Protein AF-A0A369RUA8-F1 (afdb_monomer_lite)

Secondary structure (DSSP, 8-state):
-HHHHHIIIIISSHHHHHHHHHHHHHHHHHHHHHHHHHHHHHHHTTSSGGGSHHHHHHHHHH-

Radius of gyration: 20.38 Å; chains: 1; bounding box: 51×20×42 Å

Foldseek 3Di:
DVVVVCCVQAVVDPVSVVVCVVVVVVVCVVCVVVVVVVVVCVVQPPNDPCNPVVNVVVVVVVD

pLDDT: mean 90.63, std 7.61, range [57.47, 97.81]

Sequence (63 aa):
MVLSGLYNAIFRRSSTFALAILVGAVFFERAFDVGTDTYFNKVNRGKLFEDIPAVAEKLAQDN

Structure (mmCIF, N/CA/C/O backbone):
data_AF-A0A369RUA8-F1
#
_entry.id   AF-A0A369RUA8-F1
#
loop_
_atom_site.group_PDB
_atom_site.id
_atom_site.type_symbol
_atom_site.label_atom_id
_atom_site.label_alt_id
_atom_site.label_comp_id
_atom_site.label_asym_id
_atom_site.label_entity_id
_atom_site.label_seq_id
_atom_site.pdbx_PDB_ins_code
_atom_site.Cartn_x
_atom_site.Cartn_y
_atom_site.Cartn_z
_atom_site.occupancy
_atom_site.B_iso_or_equiv
_atom_site.auth_seq_id
_atom_site.auth_comp_id
_atom_site.auth_asym_id
_atom_site.auth_atom_id
_atom_site.pdbx_PDB_model_num
ATOM 1 N N . MET A 1 1 ? 22.479 -13.658 -7.070 1.00 68.50 1 MET A N 1
ATOM 2 C CA . MET A 1 1 ? 21.654 -14.354 -8.087 1.00 68.50 1 MET A CA 1
ATOM 3 C C . MET A 1 1 ? 20.269 -13.720 -8.245 1.00 68.50 1 MET A C 1
ATOM 5 O O . MET A 1 1 ? 19.966 -13.284 -9.345 1.00 68.50 1 MET A O 1
ATOM 9 N N . VAL A 1 2 ? 19.469 -13.574 -7.178 1.00 78.94 2 VAL A N 1
ATOM 10 C CA . VAL A 1 2 ? 18.090 -13.028 -7.254 1.00 78.94 2 VAL A CA 1
ATOM 11 C C . VAL A 1 2 ? 18.032 -11.550 -7.683 1.00 78.94 2 VAL A C 1
ATOM 13 O O . VAL A 1 2 ? 17.335 -11.218 -8.637 1.00 78.94 2 VAL A O 1
ATOM 16 N N . LEU A 1 3 ? 18.823 -10.672 -7.052 1.00 84.00 3 LEU A N 1
ATOM 17 C CA . LEU A 1 3 ? 18.855 -9.233 -7.377 1.00 84.00 3 LEU A CA 1
ATOM 18 C C . LEU A 1 3 ? 19.281 -8.960 -8.833 1.00 84.00 3 LEU A C 1
ATOM 20 O O . LEU A 1 3 ? 18.697 -8.122 -9.516 1.00 84.00 3 LEU A O 1
ATOM 24 N N . SER A 1 4 ? 20.264 -9.714 -9.334 1.00 82.56 4 SER A N 1
ATOM 25 C CA . SER A 1 4 ? 20.757 -9.608 -10.715 1.00 82.56 4 SER A CA 1
ATOM 26 C C . SER A 1 4 ? 19.715 -10.065 -11.746 1.00 82.56 4 SER A C 1
ATOM 28 O O . SER A 1 4 ? 19.620 -9.483 -12.826 1.00 82.56 4 SER A O 1
ATOM 30 N N . GLY A 1 5 ? 18.917 -11.087 -11.413 1.00 82.81 5 GLY A N 1
ATOM 31 C CA . GLY A 1 5 ? 17.809 -11.558 -12.248 1.00 82.81 5 GLY A CA 1
ATOM 32 C C . GLY A 1 5 ? 16.678 -10.534 -12.340 1.00 82.81 5 GLY A C 1
ATOM 33 O O . GLY A 1 5 ? 16.213 -10.232 -13.436 1.00 82.81 5 GLY A O 1
ATOM 34 N N . LEU A 1 6 ? 16.307 -9.928 -11.209 1.00 83.69 6 LEU A N 1
ATOM 35 C CA . LEU A 1 6 ? 15.279 -8.888 -11.152 1.00 83.69 6 LEU A CA 1
ATOM 36 C C . LEU A 1 6 ? 15.671 -7.639 -11.957 1.00 83.69 6 LEU A C 1
ATOM 38 O O . LEU A 1 6 ? 14.859 -7.106 -12.714 1.00 83.69 6 LEU A O 1
ATOM 42 N N . TYR A 1 7 ? 16.930 -7.201 -11.844 1.00 83.75 7 TYR A N 1
ATOM 43 C CA . TYR A 1 7 ? 17.439 -6.068 -12.616 1.00 83.75 7 TYR A CA 1
ATOM 44 C C . TYR A 1 7 ? 17.339 -6.316 -14.126 1.00 83.75 7 TYR A C 1
ATOM 46 O O . TYR A 1 7 ? 16.800 -5.487 -14.854 1.00 83.75 7 TYR A O 1
ATOM 54 N N . ASN A 1 8 ? 17.789 -7.483 -14.595 1.00 82.81 8 ASN A N 1
ATOM 55 C CA . ASN A 1 8 ? 17.696 -7.844 -16.010 1.00 82.81 8 ASN A CA 1
ATOM 56 C C . ASN A 1 8 ? 16.249 -7.974 -16.509 1.00 82.81 8 ASN A C 1
ATOM 58 O O . ASN A 1 8 ? 15.989 -7.634 -17.662 1.00 82.81 8 ASN A O 1
ATOM 62 N N . ALA A 1 9 ? 15.334 -8.462 -15.668 1.00 82.00 9 ALA A N 1
ATOM 63 C CA . ALA A 1 9 ? 13.946 -8.710 -16.044 1.00 82.00 9 ALA A CA 1
ATOM 64 C C . ALA A 1 9 ? 13.090 -7.435 -16.084 1.00 82.00 9 ALA A C 1
ATOM 66 O O . ALA A 1 9 ? 12.268 -7.284 -16.983 1.00 82.00 9 ALA A O 1
ATOM 67 N N . ILE A 1 10 ? 13.275 -6.526 -15.122 1.00 82.69 10 ILE A N 1
ATOM 68 C CA . ILE A 1 10 ? 12.361 -5.393 -14.914 1.00 82.69 10 ILE A CA 1
ATOM 69 C C . ILE A 1 10 ? 13.060 -4.048 -15.125 1.00 82.69 10 ILE A C 1
ATOM 71 O O . ILE A 1 10 ? 12.548 -3.198 -15.851 1.00 82.69 10 ILE A O 1
ATOM 75 N N . PHE A 1 11 ? 14.245 -3.859 -14.541 1.00 85.44 11 PHE A N 1
ATOM 76 C CA . PHE A 1 11 ? 14.895 -2.546 -14.441 1.00 85.44 11 PHE A CA 1
ATOM 77 C C . PHE A 1 11 ? 15.859 -2.215 -15.594 1.00 85.44 11 PHE A C 1
ATOM 79 O O . PHE A 1 11 ? 16.266 -1.066 -15.739 1.00 85.44 11 PHE A O 1
ATOM 86 N N . ARG A 1 12 ? 16.234 -3.190 -16.433 1.00 87.38 12 ARG A N 1
ATOM 87 C CA . ARG A 1 12 ? 17.239 -3.006 -17.497 1.00 87.38 12 ARG A CA 1
ATOM 88 C C . ARG A 1 12 ? 16.736 -2.224 -18.713 1.00 87.38 12 ARG A C 1
ATOM 90 O O . ARG A 1 12 ? 17.544 -1.596 -19.392 1.00 87.38 12 ARG A O 1
ATOM 97 N N . ARG A 1 13 ? 15.443 -2.295 -19.044 1.00 89.19 13 ARG A N 1
ATOM 98 C CA . ARG A 1 13 ? 14.855 -1.578 -20.190 1.00 89.19 13 ARG A CA 1
ATOM 99 C C . ARG A 1 13 ? 13.812 -0.582 -19.696 1.00 89.19 13 ARG A C 1
ATOM 101 O O . ARG A 1 13 ? 12.907 -0.960 -18.961 1.00 89.19 13 ARG A O 1
ATOM 108 N N . SER A 1 14 ? 13.889 0.667 -20.156 1.00 90.12 14 SER A N 1
ATOM 109 C CA . SER A 1 14 ? 12.979 1.734 -19.710 1.00 90.12 14 SER A CA 1
ATOM 110 C C . SER A 1 14 ? 11.504 1.397 -19.958 1.00 90.12 14 SER A C 1
ATOM 112 O O . SER A 1 14 ? 10.661 1.685 -19.117 1.00 90.12 14 SER A O 1
ATOM 114 N N . SER A 1 15 ? 11.187 0.724 -21.068 1.00 91.12 15 SER A N 1
ATOM 115 C CA . SER A 1 15 ? 9.815 0.325 -21.408 1.00 91.12 15 SER A CA 1
ATOM 116 C C . SER A 1 15 ? 9.253 -0.751 -20.467 1.00 91.12 15 SER A C 1
ATOM 118 O O . SER A 1 15 ? 8.106 -0.652 -20.042 1.00 91.12 15 SER A O 1
ATOM 120 N N . THR A 1 16 ? 10.048 -1.770 -20.109 1.00 90.38 16 THR A N 1
ATOM 121 C CA . THR A 1 16 ? 9.619 -2.822 -19.163 1.00 90.38 16 THR A CA 1
ATOM 122 C C . THR A 1 16 ? 9.545 -2.288 -17.741 1.00 90.38 16 THR A C 1
ATOM 124 O O . THR A 1 16 ? 8.669 -2.684 -16.979 1.00 90.38 16 THR A O 1
ATOM 127 N N . PHE A 1 17 ? 10.429 -1.350 -17.406 1.00 92.50 17 PHE A N 1
ATOM 128 C CA . PHE A 1 17 ? 10.412 -0.652 -16.132 1.00 92.50 17 PHE A CA 1
ATOM 129 C C . PHE A 1 17 ? 9.146 0.198 -15.974 1.00 92.50 17 PHE A C 1
ATOM 131 O O . PHE A 1 17 ? 8.457 0.080 -14.965 1.00 92.50 17 PHE A O 1
ATOM 138 N N . ALA A 1 18 ? 8.786 0.984 -16.994 1.00 95.25 18 ALA A N 1
ATOM 139 C CA . ALA A 1 18 ? 7.551 1.766 -16.995 1.00 95.25 18 ALA A CA 1
ATOM 140 C C . ALA A 1 18 ? 6.308 0.873 -16.848 1.00 95.25 18 ALA A C 1
ATOM 142 O O . ALA A 1 18 ? 5.447 1.157 -16.020 1.00 95.25 18 ALA A O 1
ATOM 143 N N . LEU A 1 19 ? 6.243 -0.245 -17.583 1.00 95.00 19 LEU A N 1
ATOM 144 C CA . LEU A 1 19 ? 5.156 -1.218 -17.445 1.00 95.00 19 LEU A CA 1
ATOM 145 C C . LEU A 1 19 ? 5.066 -1.773 -16.015 1.00 95.00 19 LEU A C 1
ATOM 147 O O . LEU A 1 19 ? 3.977 -1.851 -15.454 1.00 95.00 19 LEU A O 1
ATOM 151 N N . ALA A 1 20 ? 6.200 -2.133 -15.414 1.00 94.50 20 ALA A N 1
ATOM 152 C CA . ALA A 1 20 ? 6.235 -2.654 -14.053 1.00 94.50 20 ALA A CA 1
ATOM 153 C C . ALA A 1 20 ? 5.793 -1.619 -13.011 1.00 94.50 20 ALA A C 1
ATOM 155 O O . ALA A 1 20 ? 5.118 -1.993 -12.057 1.00 94.50 20 ALA A O 1
ATOM 156 N N . ILE A 1 21 ? 6.116 -0.335 -13.202 1.00 95.31 21 ILE A N 1
ATOM 157 C CA . ILE A 1 21 ? 5.599 0.744 -12.349 1.00 95.31 21 ILE A CA 1
ATOM 158 C C . ILE A 1 21 ? 4.083 0.855 -12.488 1.00 95.31 21 ILE A C 1
ATOM 160 O O . ILE A 1 21 ? 3.402 0.901 -11.474 1.00 95.31 21 ILE A O 1
ATOM 164 N N . LEU A 1 22 ? 3.549 0.884 -13.712 1.00 96.94 22 LEU A N 1
ATOM 165 C CA . LEU A 1 22 ? 2.106 1.032 -13.935 1.00 96.94 22 LEU A CA 1
ATOM 166 C C . LEU A 1 22 ? 1.320 -0.123 -13.313 1.00 96.94 22 LEU A C 1
ATOM 168 O O . LEU A 1 22 ? 0.366 0.098 -12.573 1.00 96.94 22 LEU A O 1
ATOM 172 N N . VAL A 1 23 ? 1.757 -1.357 -13.569 1.00 96.62 23 VAL A N 1
ATOM 173 C CA . VAL A 1 23 ? 1.151 -2.549 -12.969 1.00 96.62 23 VAL A CA 1
ATOM 174 C C . VAL A 1 23 ? 1.309 -2.506 -11.450 1.00 96.62 23 VAL A C 1
AT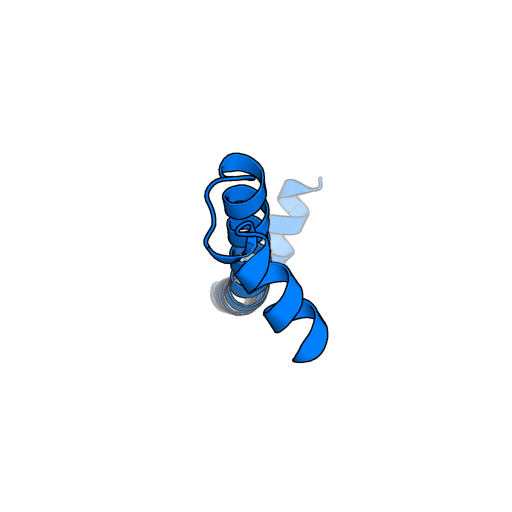OM 176 O O . VAL A 1 23 ? 0.333 -2.672 -10.724 1.00 96.62 23 VAL A O 1
ATOM 179 N N . GLY A 1 24 ? 2.520 -2.228 -10.966 1.00 96.75 24 GLY A N 1
ATOM 180 C CA . GLY A 1 24 ? 2.812 -2.121 -9.543 1.00 96.75 24 GLY A CA 1
ATOM 181 C C . GLY A 1 24 ? 1.933 -1.090 -8.842 1.00 96.75 24 GLY A C 1
ATOM 182 O O . GLY A 1 24 ? 1.424 -1.386 -7.771 1.00 96.75 24 GLY A O 1
ATOM 183 N N . ALA A 1 25 ? 1.694 0.067 -9.458 1.00 97.31 25 ALA A N 1
ATOM 184 C CA . ALA A 1 25 ? 0.861 1.130 -8.912 1.00 97.31 25 ALA A CA 1
ATOM 185 C C . ALA A 1 25 ? -0.597 0.690 -8.733 1.00 97.31 25 ALA A C 1
ATOM 187 O O . ALA A 1 25 ? -1.142 0.892 -7.657 1.00 97.31 25 ALA A O 1
ATOM 188 N N . VAL A 1 26 ? -1.197 0.023 -9.726 1.00 97.19 26 VAL A N 1
ATOM 189 C CA . VAL A 1 26 ? -2.592 -0.454 -9.635 1.00 97.19 26 VAL A CA 1
ATOM 190 C C . VAL A 1 26 ? -2.762 -1.480 -8.512 1.00 97.19 26 VAL A C 1
ATOM 192 O O . VAL A 1 26 ? -3.706 -1.414 -7.727 1.00 97.19 26 VAL A O 1
ATOM 195 N N . PHE A 1 27 ? -1.836 -2.435 -8.402 1.00 97.62 27 PHE A N 1
ATOM 196 C CA . PHE A 1 27 ? -1.891 -3.422 -7.321 1.00 97.62 27 PHE A CA 1
ATOM 197 C C . PHE A 1 27 ? -1.571 -2.804 -5.958 1.00 97.62 27 PHE A C 1
ATOM 199 O O . PHE A 1 27 ? -2.197 -3.162 -4.958 1.00 97.62 27 PHE A O 1
ATOM 206 N N . PHE A 1 28 ? -0.611 -1.880 -5.916 1.00 97.25 28 PHE A N 1
ATOM 207 C CA . PHE A 1 28 ? -0.234 -1.176 -4.700 1.00 97.25 28 PHE A CA 1
ATOM 208 C C . PHE A 1 28 ? -1.383 -0.320 -4.181 1.00 97.25 28 PHE A C 1
ATOM 210 O O . PHE A 1 28 ? -1.660 -0.398 -2.996 1.00 97.25 28 PHE A O 1
ATOM 217 N N . GLU A 1 29 ? -2.081 0.422 -5.043 1.00 96.69 29 GLU A N 1
ATOM 218 C CA . GLU A 1 29 ? -3.246 1.231 -4.676 1.00 96.69 29 GLU A CA 1
ATOM 219 C C . GLU A 1 29 ? -4.261 0.394 -3.897 1.00 96.69 29 GLU A C 1
ATOM 221 O O . GLU A 1 29 ? -4.561 0.706 -2.747 1.00 96.69 29 GLU A O 1
ATOM 226 N N . ARG A 1 30 ? -4.710 -0.736 -4.460 1.00 96.81 30 ARG A N 1
ATOM 227 C CA . ARG A 1 30 ? -5.730 -1.564 -3.807 1.00 96.81 30 ARG A CA 1
ATOM 228 C C . ARG A 1 30 ? -5.244 -2.212 -2.512 1.00 96.81 30 ARG A C 1
ATOM 230 O O . ARG A 1 30 ? -6.004 -2.312 -1.551 1.00 96.81 30 ARG A O 1
ATOM 237 N N . ALA A 1 31 ? -4.003 -2.694 -2.493 1.00 97.19 31 ALA A N 1
ATOM 238 C CA . ALA A 1 31 ? -3.433 -3.327 -1.309 1.00 97.19 31 ALA A CA 1
ATOM 239 C C . ALA A 1 31 ? -3.181 -2.313 -0.186 1.00 97.19 31 ALA A C 1
ATOM 241 O O . ALA A 1 31 ? -3.403 -2.621 0.985 1.00 97.19 31 ALA A O 1
ATOM 242 N N . PHE A 1 32 ? -2.717 -1.117 -0.546 1.00 97.06 32 PHE A N 1
ATOM 243 C CA . PHE A 1 32 ? -2.417 -0.054 0.394 1.00 97.06 32 PHE A CA 1
ATOM 244 C C . PHE A 1 32 ? -3.697 0.503 1.001 1.00 97.06 32 PHE A C 1
ATOM 246 O O . PHE A 1 32 ? -3.766 0.544 2.216 1.00 97.06 32 PHE A O 1
ATOM 253 N N . ASP A 1 33 ? -4.713 0.805 0.191 1.00 96.81 33 ASP A N 1
ATOM 254 C CA . ASP A 1 33 ? -6.037 1.275 0.623 1.00 96.81 33 ASP A CA 1
ATOM 255 C C . ASP A 1 33 ? -6.650 0.361 1.703 1.00 96.81 33 ASP A C 1
ATOM 257 O O . AS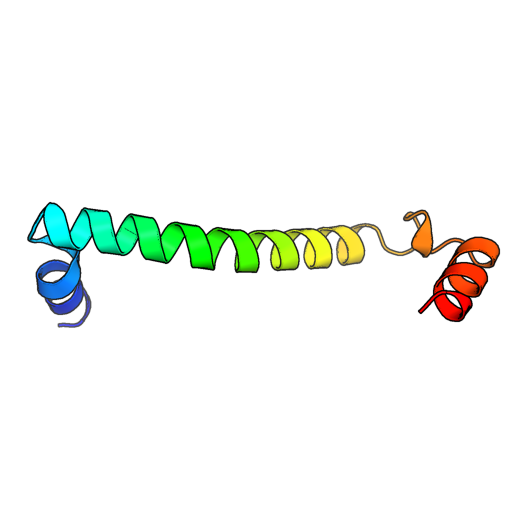P A 1 33 ? -6.819 0.752 2.860 1.00 96.81 33 ASP A O 1
ATOM 261 N N . VAL A 1 34 ? -6.823 -0.927 1.382 1.00 96.94 34 VAL A N 1
ATOM 262 C CA . VAL A 1 34 ? -7.352 -1.924 2.331 1.00 96.94 34 VAL A CA 1
ATOM 263 C C . VAL A 1 34 ? -6.439 -2.085 3.550 1.00 96.94 34 VAL A C 1
ATOM 265 O O . VAL A 1 34 ? -6.909 -2.254 4.680 1.00 96.94 34 VAL A O 1
ATOM 268 N N . GLY A 1 35 ? -5.123 -2.058 3.334 1.00 97.44 35 GLY A N 1
ATOM 269 C CA . GLY A 1 35 ? -4.132 -2.185 4.395 1.00 97.44 35 GLY A CA 1
ATOM 270 C C . GLY A 1 35 ? -4.197 -1.027 5.387 1.00 97.44 35 GLY A C 1
ATOM 271 O O . GLY A 1 35 ? -4.191 -1.259 6.598 1.00 97.44 35 GLY A O 1
ATOM 272 N N . THR A 1 36 ? -4.289 0.206 4.890 1.00 97.50 36 THR A N 1
ATOM 273 C CA . THR A 1 36 ? -4.368 1.409 5.713 1.00 97.50 36 THR A CA 1
ATOM 274 C C . THR A 1 36 ? -5.692 1.512 6.436 1.00 97.50 36 THR A C 1
ATOM 276 O O . THR A 1 36 ? -5.663 1.803 7.627 1.00 97.50 36 THR A O 1
ATOM 279 N N . ASP A 1 37 ? -6.812 1.186 5.792 1.00 96.69 37 ASP A N 1
ATOM 280 C CA . ASP A 1 37 ? -8.125 1.173 6.446 1.00 96.69 37 ASP A CA 1
ATOM 281 C C . ASP A 1 37 ? -8.158 0.149 7.579 1.00 96.69 37 ASP A C 1
ATOM 283 O O . ASP A 1 37 ? -8.505 0.459 8.718 1.00 96.69 37 ASP A O 1
ATOM 287 N N . THR A 1 38 ? -7.681 -1.069 7.314 1.00 96.12 38 THR A N 1
ATOM 288 C CA . THR A 1 38 ? -7.612 -2.120 8.338 1.00 96.12 38 THR A CA 1
ATOM 289 C C . THR A 1 38 ? -6.718 -1.699 9.503 1.00 96.12 38 THR A C 1
ATOM 291 O O . THR A 1 38 ? -7.047 -1.925 10.672 1.00 96.12 38 THR A O 1
ATOM 294 N N . TYR A 1 39 ? -5.569 -1.094 9.199 1.00 97.81 39 TYR A N 1
ATOM 295 C CA . TYR A 1 39 ? -4.643 -0.606 10.211 1.00 97.81 39 TYR A CA 1
ATOM 296 C C . TYR A 1 39 ? -5.259 0.533 11.033 1.00 97.81 39 TYR A C 1
ATOM 298 O O . TYR A 1 39 ? -5.210 0.498 12.264 1.00 97.81 39 TYR A O 1
ATOM 306 N N . PHE A 1 40 ? -5.891 1.500 10.373 1.00 96.62 40 PHE A N 1
ATOM 307 C CA . PHE A 1 40 ? -6.549 2.639 10.998 1.00 96.62 40 PHE A CA 1
ATOM 308 C C . PHE A 1 40 ? -7.698 2.197 11.905 1.00 96.62 40 PHE A C 1
ATOM 310 O O . PHE A 1 40 ? -7.725 2.582 13.079 1.00 96.62 40 PHE A O 1
ATOM 317 N N . ASN A 1 41 ? -8.580 1.324 11.413 1.00 96.00 41 ASN A N 1
ATOM 318 C CA . ASN A 1 41 ? -9.701 0.788 12.181 1.00 96.00 41 ASN A CA 1
ATOM 319 C C . ASN A 1 41 ? -9.191 0.004 13.389 1.00 96.00 41 ASN A C 1
ATOM 321 O O . ASN A 1 41 ? -9.715 0.148 14.489 1.00 96.00 41 ASN A O 1
ATOM 325 N N . LYS A 1 42 ? -8.111 -0.776 13.235 1.00 96.12 42 LYS A N 1
ATOM 326 C CA . LYS A 1 42 ? -7.497 -1.514 14.348 1.00 96.12 42 LYS A CA 1
ATOM 327 C C . LYS A 1 42 ? -6.930 -0.592 15.428 1.00 96.12 42 LYS A C 1
ATOM 329 O O . LYS A 1 42 ? -7.090 -0.891 16.609 1.00 96.12 42 LYS A O 1
ATOM 334 N N . VAL A 1 43 ? -6.259 0.489 15.041 1.00 97.75 43 VAL A N 1
ATOM 335 C CA . VAL A 1 43 ? -5.662 1.446 15.987 1.00 97.75 43 VAL A CA 1
ATOM 336 C C . VAL A 1 43 ? -6.735 2.257 16.714 1.00 97.75 43 VAL A C 1
ATOM 338 O O . VAL A 1 43 ? -6.561 2.586 17.886 1.00 97.75 43 VAL A O 1
ATOM 341 N N . ASN A 1 44 ? -7.850 2.554 16.047 1.00 96.75 44 ASN A N 1
ATOM 342 C CA . ASN A 1 44 ? -8.893 3.425 16.583 1.00 96.75 44 ASN A CA 1
ATOM 343 C C . ASN A 1 44 ? -10.128 2.685 17.118 1.00 96.75 44 ASN A C 1
ATOM 345 O O . ASN A 1 44 ? -11.097 3.349 17.476 1.00 96.75 44 ASN A O 1
ATOM 349 N N . ARG A 1 45 ? -10.093 1.351 17.241 1.00 93.75 45 ARG A N 1
ATOM 350 C CA . ARG A 1 45 ? -11.218 0.555 17.765 1.00 93.75 45 ARG A CA 1
ATOM 351 C C . ARG A 1 45 ? -11.846 1.165 19.019 1.00 93.75 45 ARG A C 1
ATOM 353 O O . ARG A 1 45 ? -11.149 1.527 19.968 1.00 93.75 45 ARG A O 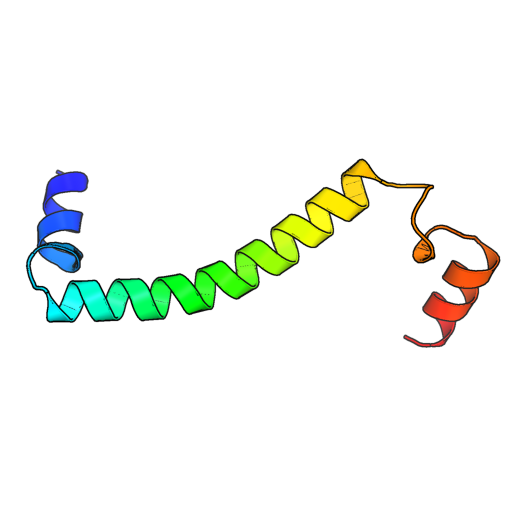1
ATOM 360 N N . GLY A 1 46 ? -13.170 1.220 19.026 1.00 91.69 46 GLY A N 1
ATOM 361 C CA . GLY A 1 46 ? -13.991 1.819 20.075 1.00 91.69 46 GLY A CA 1
ATOM 362 C C . GLY A 1 46 ? -14.166 3.335 19.951 1.00 91.69 46 GLY A C 1
ATOM 363 O O . GLY A 1 46 ? -14.831 3.926 20.799 1.00 91.69 46 GLY A O 1
ATOM 364 N N . LYS A 1 47 ? -13.567 3.979 18.941 1.00 94.00 47 LYS A N 1
ATOM 365 C CA . LYS A 1 47 ? -13.705 5.422 18.680 1.00 94.00 47 LYS A CA 1
ATOM 366 C C . LYS A 1 47 ? -14.333 5.730 17.325 1.00 94.00 47 LYS A C 1
ATOM 368 O O . LYS A 1 47 ? -14.666 6.892 17.090 1.00 94.00 47 LYS A O 1
ATOM 373 N N . LEU A 1 48 ? -14.446 4.752 16.424 1.00 93.12 48 LEU A N 1
ATOM 374 C CA . LEU A 1 48 ? -15.021 4.995 15.106 1.00 93.12 48 LEU A CA 1
ATOM 375 C C . LEU A 1 48 ? -16.538 5.134 15.217 1.00 93.12 48 LEU A C 1
ATOM 377 O O . LEU A 1 48 ? -17.170 4.612 16.134 1.00 93.12 48 LEU A O 1
ATOM 381 N N . PHE A 1 49 ? -17.135 5.826 14.249 1.00 92.44 49 PHE A N 1
ATOM 382 C CA . PHE A 1 49 ? -18.589 5.965 14.169 1.00 92.44 49 PHE A CA 1
ATOM 383 C C . PHE A 1 49 ? -19.291 4.601 14.060 1.00 92.44 49 PHE A C 1
ATOM 385 O O . PHE A 1 49 ? -20.326 4.388 14.686 1.00 92.44 49 PHE A O 1
ATOM 392 N N . GLU A 1 50 ? -18.684 3.661 13.334 1.00 89.56 50 GLU A N 1
ATOM 393 C CA . GLU A 1 50 ? -19.144 2.273 13.208 1.00 89.56 50 GLU A CA 1
ATOM 394 C C . GLU A 1 50 ? -19.082 1.468 14.517 1.00 89.56 50 GLU A C 1
ATOM 396 O O . GLU A 1 50 ? -19.817 0.496 14.654 1.00 89.56 50 GLU A O 1
ATOM 401 N N . ASP A 1 51 ? -18.283 1.889 15.506 1.00 92.12 51 ASP A N 1
ATOM 402 C CA . ASP A 1 51 ? -18.213 1.237 16.822 1.00 92.12 51 ASP A CA 1
ATOM 403 C C . ASP A 1 51 ? -19.345 1.683 17.771 1.00 92.12 51 ASP A C 1
ATOM 405 O O . ASP A 1 51 ? -19.499 1.139 18.868 1.00 92.12 51 ASP A O 1
ATOM 409 N N . ILE A 1 52 ? -20.146 2.687 17.393 1.00 94.25 52 ILE A N 1
ATOM 410 C CA . ILE A 1 52 ? -21.260 3.172 18.215 1.00 94.25 52 ILE A CA 1
ATOM 411 C C . ILE A 1 52 ? -22.394 2.136 18.156 1.00 94.25 52 ILE A C 1
ATOM 413 O O . ILE A 1 52 ? -22.893 1.873 17.064 1.00 94.25 52 ILE A O 1
ATOM 417 N N . PRO A 1 53 ? -22.896 1.601 19.289 1.00 90.56 53 PRO A N 1
ATOM 418 C CA . PRO A 1 53 ? -23.839 0.475 19.281 1.00 90.56 53 PRO A CA 1
ATOM 419 C C . PRO A 1 53 ? -25.086 0.682 18.409 1.00 90.56 53 PRO A C 1
ATOM 421 O O . PRO A 1 53 ? -25.424 -0.173 17.597 1.00 90.56 53 PRO A O 1
ATOM 424 N N . ALA A 1 54 ? -25.731 1.849 18.518 1.00 91.06 54 ALA A N 1
ATOM 425 C CA . ALA A 1 54 ? -26.920 2.176 17.728 1.00 91.06 54 ALA A CA 1
ATOM 426 C C . ALA A 1 54 ? -26.630 2.317 16.221 1.00 91.06 54 ALA A C 1
ATOM 428 O O . ALA A 1 54 ?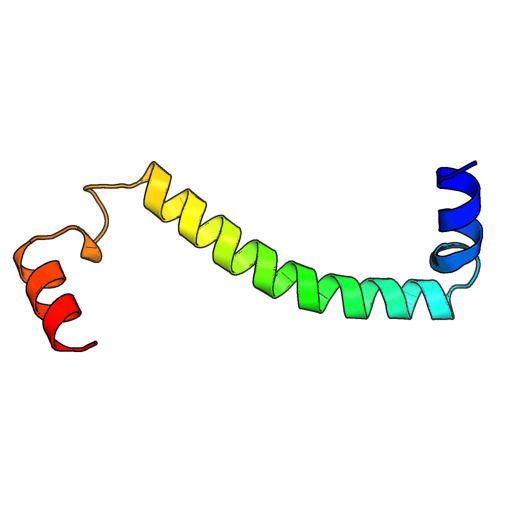 -27.529 2.157 15.399 1.00 91.06 54 ALA A O 1
ATOM 429 N N . VAL A 1 55 ? -25.390 2.651 15.856 1.00 91.31 55 VAL A N 1
ATOM 430 C CA . VAL A 1 55 ? -24.945 2.743 14.461 1.00 91.31 55 VAL A CA 1
ATOM 431 C C . VAL A 1 55 ? -24.583 1.356 13.944 1.00 91.31 55 VAL A C 1
ATOM 433 O O . VAL A 1 55 ? -25.051 0.981 12.875 1.00 91.31 55 VAL A O 1
ATOM 436 N N . ALA A 1 56 ? -23.823 0.576 14.715 1.00 88.19 56 ALA A N 1
ATOM 437 C CA . ALA A 1 56 ? -23.432 -0.788 14.377 1.00 88.19 56 ALA A CA 1
ATOM 438 C C . ALA A 1 56 ? -24.649 -1.678 14.084 1.00 88.19 56 ALA A C 1
ATOM 440 O O . ALA A 1 56 ? -24.652 -2.411 13.100 1.00 88.19 56 ALA A O 1
ATOM 441 N N . GLU A 1 57 ? -25.709 -1.570 14.892 1.00 87.50 57 GLU A N 1
ATOM 442 C CA . GLU A 1 57 ? -26.961 -2.303 14.672 1.00 87.50 57 GLU A CA 1
ATOM 443 C C . GLU A 1 57 ? -27.629 -1.924 13.341 1.00 87.50 57 GLU A C 1
ATOM 445 O O . GLU A 1 57 ? -28.070 -2.803 12.604 1.00 87.50 57 GLU A O 1
ATOM 450 N N . LYS A 1 58 ? -27.644 -0.632 12.984 1.00 87.75 58 LYS A N 1
ATOM 451 C CA . LYS A 1 58 ? -28.179 -0.177 11.691 1.00 87.75 58 LYS A CA 1
ATOM 452 C C . LYS A 1 58 ? -27.322 -0.627 10.513 1.00 87.75 58 LYS A C 1
ATOM 454 O O . LYS A 1 58 ? -27.866 -1.059 9.505 1.00 87.75 58 LYS A O 1
ATOM 459 N N . LEU A 1 59 ? -25.999 -0.559 10.642 1.00 84.44 59 LEU A N 1
ATOM 460 C CA . LEU A 1 59 ? -25.072 -1.035 9.613 1.00 84.44 59 LEU A CA 1
ATOM 461 C C . LEU A 1 59 ? -25.174 -2.555 9.419 1.00 84.44 59 LEU A C 1
ATOM 463 O O . LEU A 1 59 ? -24.984 -3.040 8.311 1.00 84.44 59 LEU A O 1
ATOM 467 N N . A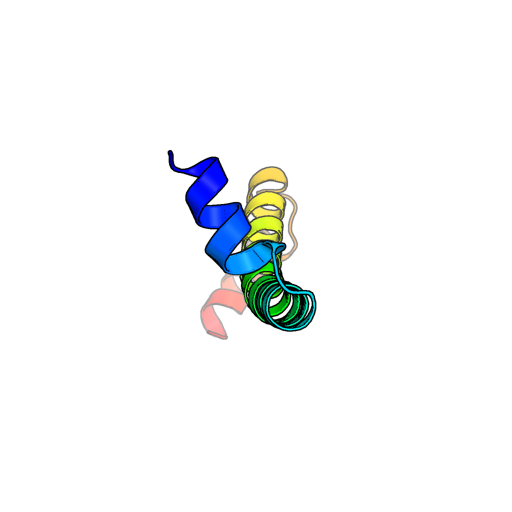LA A 1 60 ? -25.503 -3.313 10.467 1.00 83.31 60 ALA A N 1
ATOM 468 C CA . ALA A 1 60 ? -25.726 -4.754 10.369 1.00 83.31 60 ALA A CA 1
ATOM 469 C C . ALA A 1 60 ? -27.057 -5.124 9.685 1.00 83.31 60 ALA A C 1
ATOM 471 O O . ALA A 1 60 ? -27.202 -6.258 9.245 1.00 83.31 60 ALA A O 1
ATOM 472 N N . GLN A 1 61 ? -28.023 -4.201 9.620 1.00 80.88 61 GLN A N 1
ATOM 473 C CA . GLN A 1 61 ? -29.315 -4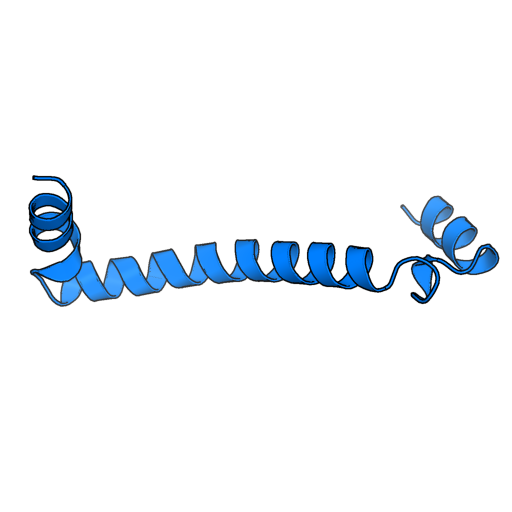.394 8.946 1.00 80.88 61 GLN A CA 1
ATOM 474 C C . GLN A 1 61 ? -29.309 -3.960 7.472 1.00 80.88 61 GLN A C 1
ATOM 476 O O . GLN A 1 61 ? -30.161 -4.414 6.713 1.00 80.88 61 GLN A O 1
ATOM 481 N N . ASP A 1 62 ? -28.397 -3.063 7.088 1.00 78.38 62 ASP A N 1
ATOM 482 C CA . ASP A 1 62 ? -28.287 -2.503 5.730 1.00 78.38 62 ASP A CA 1
ATOM 483 C C . ASP A 1 62 ? -27.412 -3.357 4.785 1.00 78.38 62 ASP A C 1
ATOM 485 O O . ASP A 1 62 ? -27.458 -3.178 3.569 1.00 78.38 62 ASP A O 1
ATOM 489 N N . ASN A 1 63 ? -26.636 -4.300 5.339 1.00 57.47 63 ASN A N 1
ATOM 490 C CA . ASN A 1 63 ? -25.766 -5.239 4.612 1.00 57.47 63 ASN A CA 1
ATOM 491 C C . ASN A 1 63 ? -26.384 -6.638 4.504 1.00 57.47 63 ASN A C 1
ATOM 493 O O . ASN A 1 63 ? -26.135 -7.305 3.473 1.00 57.47 63 ASN A O 1
#